Protein AF-A0A9X7C4Y7-F1 (afdb_monomer_lite)

Secondary structure (DSSP, 8-state):
-HHHHHHT-S---GGGT-HHHHHHHHHHHHHHHHHHHHHHHHHS-HHHHHHHHHHHHHHHHHHHHHTGGG--TT-HHHHHHHHHHHHHHHHHHHTHHHHHHHHHTS-HHHHHHHHHHHHHHHTHHHHHTT-TTTS-HHHHHHHHHHHHHHHHHHHHH-HHHHHHHT-HHHHHHT-

Radius of gyration: 18.49 Å; chains: 1; bounding box: 38×40×49 Å

InterPro domains:
  IPR002656 Acyltransferase 3 domain [PF01757] (15-174)

Structure (mmCIF, N/CA/C/O backbone):
data_AF-A0A9X7C4Y7-F1
#
_entry.id   AF-A0A9X7C4Y7-F1
#
loop_
_atom_site.group_PDB
_atom_site.id
_atom_site.type_symbol
_atom_site.label_atom_id
_atom_site.label_alt_id
_atom_site.label_comp_id
_atom_site.label_asym_id
_atom_site.label_entity_id
_atom_site.label_seq_id
_atom_site.pdbx_PDB_ins_code
_atom_site.Cartn_x
_atom_site.Cartn_y
_atom_site.Cartn_z
_atom_site.occupancy
_atom_site.B_iso_or_equiv
_atom_site.auth_seq_id
_atom_site.auth_comp_id
_atom_site.auth_asym_id
_atom_site.auth_atom_id
_atom_site.pdbx_PDB_model_num
ATOM 1 N N . LEU A 1 1 ? 14.339 -17.287 -22.877 1.00 59.31 1 LEU A N 1
ATOM 2 C CA . LEU A 1 1 ? 13.029 -16.801 -23.374 1.00 59.31 1 LEU A CA 1
ATOM 3 C C . LEU A 1 1 ? 11.852 -17.370 -22.574 1.00 59.31 1 LE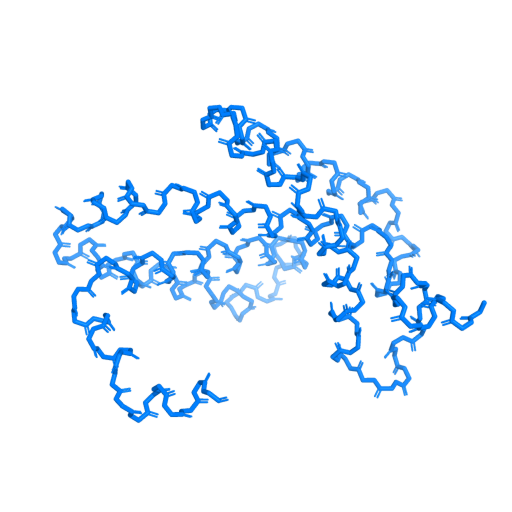U A C 1
ATOM 5 O O . LEU A 1 1 ? 11.135 -16.576 -21.983 1.00 59.31 1 LEU A O 1
ATOM 9 N N . ILE A 1 2 ? 11.699 -18.695 -22.443 1.00 58.78 2 ILE A N 1
ATOM 10 C CA . ILE A 1 2 ? 10.589 -19.319 -21.682 1.00 58.78 2 ILE A CA 1
ATOM 11 C C . ILE A 1 2 ? 10.635 -18.994 -20.175 1.00 58.78 2 ILE A C 1
ATOM 13 O O . ILE A 1 2 ? 9.640 -18.542 -19.626 1.00 58.78 2 ILE A O 1
ATOM 17 N N . ALA A 1 3 ? 11.800 -19.096 -19.520 1.00 57.78 3 ALA A N 1
ATOM 18 C CA . ALA A 1 3 ? 11.936 -18.760 -18.093 1.00 57.78 3 ALA A CA 1
ATOM 19 C C . ALA A 1 3 ? 11.592 -17.292 -17.771 1.00 57.78 3 ALA A C 1
ATOM 21 O O . ALA A 1 3 ? 11.007 -17.005 -16.735 1.00 57.78 3 ALA A O 1
ATOM 22 N N . GLN A 1 4 ? 11.899 -16.360 -18.681 1.00 57.94 4 GLN A N 1
ATOM 23 C CA . GLN A 1 4 ? 11.522 -14.953 -18.524 1.00 57.94 4 GLN A CA 1
ATOM 24 C C . GLN A 1 4 ? 10.007 -14.770 -18.637 1.00 57.94 4 GLN A C 1
ATOM 26 O O . GLN A 1 4 ? 9.459 -14.005 -17.861 1.00 57.94 4 GLN A O 1
ATOM 31 N N . HIS A 1 5 ? 9.330 -15.479 -19.548 1.00 58.66 5 HIS A N 1
ATOM 32 C CA . HIS A 1 5 ? 7.869 -15.426 -19.692 1.00 58.66 5 HIS A CA 1
ATOM 33 C C . HIS A 1 5 ? 7.135 -16.107 -18.528 1.00 58.66 5 HIS A C 1
ATOM 35 O O . HIS A 1 5 ? 6.095 -15.612 -18.117 1.00 58.66 5 HIS A O 1
ATOM 41 N N . ILE A 1 6 ? 7.696 -17.179 -17.955 1.00 59.50 6 ILE A N 1
ATOM 42 C CA . ILE A 1 6 ? 7.138 -17.862 -16.775 1.00 59.50 6 ILE A CA 1
ATOM 43 C C . ILE A 1 6 ? 7.322 -17.024 -15.503 1.00 59.50 6 ILE A C 1
ATOM 45 O O . ILE A 1 6 ? 6.414 -16.940 -14.684 1.00 59.50 6 ILE A O 1
ATOM 49 N N . LEU A 1 7 ? 8.486 -16.388 -15.331 1.00 59.22 7 LEU A N 1
ATOM 50 C CA . LEU A 1 7 ? 8.786 -15.586 -14.139 1.00 59.22 7 LEU A CA 1
ATOM 51 C C . LEU A 1 7 ? 8.292 -14.132 -14.244 1.00 59.22 7 LEU A C 1
ATOM 53 O O . LEU A 1 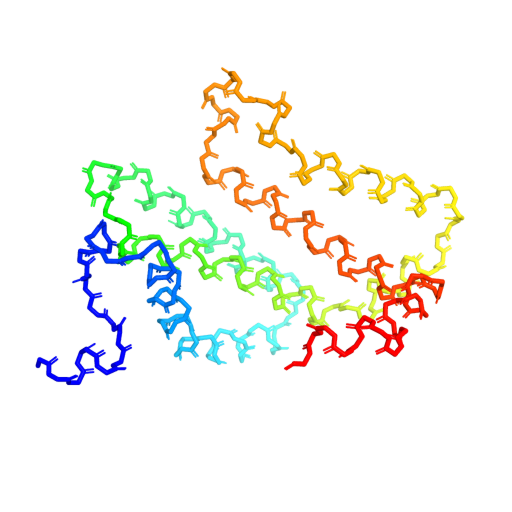7 ? 8.365 -13.399 -13.263 1.00 59.22 7 LEU A O 1
ATOM 57 N N . LEU A 1 8 ? 7.814 -13.699 -15.418 1.00 62.09 8 LEU A N 1
ATOM 58 C CA . LEU A 1 8 ? 7.300 -12.345 -15.678 1.00 62.09 8 LEU A CA 1
ATOM 59 C C . LEU A 1 8 ? 8.282 -11.219 -15.290 1.00 62.09 8 LEU A C 1
ATOM 61 O O . LEU A 1 8 ? 7.893 -10.110 -14.932 1.00 62.09 8 LEU A O 1
ATOM 65 N N . VAL A 1 9 ? 9.591 -11.476 -15.384 1.00 60.53 9 VAL A N 1
ATOM 66 C CA . VAL A 1 9 ? 10.645 -10.526 -14.962 1.00 60.53 9 VAL A CA 1
ATOM 67 C C . VAL A 1 9 ? 11.062 -9.568 -16.093 1.00 60.53 9 VAL A C 1
ATOM 69 O O . VAL A 1 9 ? 11.700 -8.547 -15.831 1.00 60.53 9 VAL A O 1
ATOM 72 N N . GLY A 1 10 ? 10.695 -9.852 -17.349 1.00 59.78 10 GLY A N 1
ATOM 73 C CA . GLY A 1 10 ? 11.078 -9.063 -18.532 1.00 59.78 10 GLY A CA 1
ATOM 74 C C . GLY A 1 10 ? 10.264 -7.778 -18.742 1.00 59.78 10 GLY A C 1
ATOM 75 O O . GLY A 1 10 ? 9.294 -7.527 -18.033 1.00 59.78 10 GLY A O 1
ATOM 76 N N . LYS A 1 11 ? 10.653 -6.946 -19.720 1.00 56.28 11 LYS A N 1
ATOM 77 C CA . LYS A 1 11 ? 9.825 -5.825 -20.208 1.00 56.28 11 LYS A CA 1
ATOM 78 C C . LYS A 1 11 ? 8.808 -6.365 -21.212 1.00 56.28 11 LYS A C 1
ATOM 80 O O . LYS A 1 11 ? 9.205 -6.958 -22.211 1.00 56.28 11 LYS A O 1
ATOM 85 N N . TYR A 1 12 ? 7.526 -6.140 -20.951 1.00 60.47 12 TYR A N 1
ATOM 86 C CA . TYR A 1 12 ? 6.433 -6.551 -21.833 1.00 60.47 12 TYR A CA 1
ATOM 87 C C . TYR A 1 12 ? 5.716 -5.314 -22.365 1.00 60.47 12 TYR A C 1
ATOM 89 O O . TYR A 1 12 ? 5.518 -4.352 -21.617 1.00 60.47 12 TYR A O 1
ATOM 97 N N . ASN A 1 13 ? 5.308 -5.357 -23.635 1.00 55.53 13 ASN A N 1
ATOM 98 C CA . ASN A 1 13 ? 4.346 -4.408 -24.193 1.00 55.53 13 ASN A CA 1
ATOM 99 C C . ASN A 1 13 ? 2.961 -4.751 -23.634 1.00 55.53 13 ASN A C 1
ATOM 101 O O . ASN A 1 13 ? 2.212 -5.531 -24.217 1.00 55.53 13 ASN A O 1
ATOM 105 N N . THR A 1 14 ? 2.654 -4.212 -22.456 1.00 53.53 14 THR A N 1
ATOM 106 C CA . THR A 1 14 ? 1.383 -4.440 -21.751 1.00 53.53 14 THR A CA 1
ATOM 107 C C . THR A 1 14 ? 0.209 -3.692 -22.374 1.00 53.53 14 THR A C 1
ATOM 109 O O . THR A 1 14 ? -0.933 -4.078 -22.139 1.00 53.53 14 THR A O 1
ATOM 112 N N . ASP A 1 15 ? 0.481 -2.698 -23.224 1.00 53.16 15 ASP A N 1
ATOM 113 C CA . ASP A 1 15 ? -0.537 -1.916 -23.940 1.00 53.16 15 ASP A CA 1
ATOM 114 C C . ASP A 1 15 ? -1.379 -2.764 -24.909 1.00 53.16 15 ASP A C 1
ATOM 116 O O . ASP A 1 15 ? -2.500 -2.395 -25.240 1.00 53.16 15 ASP A O 1
ATOM 120 N N . ALA A 1 16 ? -0.861 -3.916 -25.353 1.00 52.09 16 ALA A N 1
ATOM 121 C CA . ALA A 1 16 ? -1.482 -4.719 -26.404 1.00 52.09 16 ALA A CA 1
ATOM 122 C C . ALA A 1 16 ? -2.486 -5.780 -25.910 1.00 52.09 16 ALA A C 1
ATOM 124 O O . ALA A 1 16 ? -3.237 -6.291 -26.736 1.00 52.09 16 ALA A O 1
ATOM 125 N N . TYR A 1 17 ? -2.507 -6.143 -24.615 1.00 50.59 17 TYR A N 1
ATOM 126 C CA . TYR A 1 17 ? -3.246 -7.347 -24.185 1.00 50.59 17 TYR A CA 1
ATOM 127 C C . TYR A 1 17 ? -4.108 -7.229 -22.916 1.00 50.59 17 TYR A C 1
ATOM 129 O O . TYR A 1 17 ? -5.159 -7.865 -22.895 1.00 50.59 17 TYR A O 1
ATOM 137 N N . ASN A 1 18 ? -3.746 -6.450 -21.881 1.00 58.12 18 ASN A N 1
ATOM 138 C CA . ASN A 1 18 ? -4.638 -6.128 -20.745 1.00 58.12 18 ASN A CA 1
ATOM 139 C C . ASN A 1 18 ? -3.936 -5.235 -19.702 1.00 58.12 18 ASN A C 1
ATOM 141 O O . ASN A 1 18 ? -2.792 -5.517 -19.338 1.00 58.12 18 ASN A O 1
ATOM 145 N N . GLY A 1 19 ? -4.636 -4.259 -19.111 1.00 62.72 19 GLY A N 1
ATOM 146 C CA . GLY A 1 19 ? -4.099 -3.421 -18.023 1.00 62.72 19 GLY A CA 1
ATOM 147 C C . GLY A 1 19 ? -3.720 -4.204 -16.754 1.00 62.72 19 GLY A C 1
ATOM 148 O O . GLY A 1 19 ? -2.832 -3.793 -16.013 1.00 62.72 19 GLY A O 1
ATOM 149 N N . VAL A 1 20 ? -4.324 -5.379 -16.542 1.00 68.50 20 VAL A N 1
ATOM 150 C CA . VAL A 1 20 ? -4.055 -6.261 -15.387 1.00 68.50 20 VAL A CA 1
ATOM 151 C C . VAL A 1 20 ? -2.661 -6.900 -15.443 1.00 68.50 20 VAL A C 1
ATOM 153 O O . VAL A 1 20 ? -2.022 -7.110 -14.415 1.00 68.50 20 VAL A O 1
ATOM 156 N N . ILE A 1 21 ? -2.144 -7.194 -16.642 1.00 71.25 21 ILE A N 1
ATOM 157 C CA . ILE A 1 21 ? -0.839 -7.866 -16.802 1.00 71.25 21 ILE A CA 1
ATOM 158 C C . ILE A 1 21 ? 0.287 -6.972 -16.277 1.00 71.25 21 ILE A C 1
ATOM 160 O O . ILE A 1 21 ? 1.292 -7.449 -15.750 1.00 71.25 21 ILE A O 1
ATOM 164 N N . TRP A 1 22 ? 0.105 -5.661 -16.400 1.00 71.12 22 TRP A N 1
ATOM 165 C CA . TRP A 1 22 ? 1.081 -4.695 -15.951 1.00 71.12 22 TRP A CA 1
ATOM 166 C C . TRP A 1 22 ? 1.286 -4.706 -14.430 1.00 71.12 22 TRP A C 1
ATOM 168 O O . TRP A 1 22 ? 2.436 -4.770 -13.984 1.00 71.12 22 TRP A O 1
ATOM 178 N N . SER A 1 23 ? 0.209 -4.712 -13.634 1.00 78.06 23 SER A N 1
ATOM 179 C CA . SER A 1 23 ? 0.333 -4.787 -12.172 1.00 78.06 23 SER A CA 1
ATOM 180 C C . SER A 1 23 ? 0.942 -6.123 -11.746 1.00 78.06 23 SER A C 1
ATOM 182 O O . SER A 1 23 ? 1.859 -6.145 -10.927 1.00 78.06 23 SER A O 1
ATOM 184 N N . LEU A 1 24 ? 0.544 -7.218 -12.399 1.00 83.00 24 LEU A N 1
ATOM 185 C CA . LEU A 1 24 ? 1.027 -8.564 -12.099 1.00 83.00 24 LEU A CA 1
ATOM 186 C C . LEU A 1 24 ? 2.545 -8.714 -12.308 1.00 83.00 24 LEU A C 1
ATOM 188 O O . LEU A 1 24 ? 3.231 -9.323 -11.487 1.00 83.00 24 LEU A O 1
ATOM 192 N N . VAL A 1 25 ? 3.105 -8.117 -13.365 1.00 83.50 25 VAL A N 1
ATOM 193 C CA . VAL A 1 25 ? 4.564 -8.088 -13.595 1.00 83.50 25 VAL A CA 1
ATOM 194 C C . VAL A 1 25 ? 5.291 -7.410 -12.432 1.00 83.50 25 VAL A C 1
ATOM 196 O O . VAL A 1 25 ? 6.316 -7.908 -11.959 1.00 83.50 25 VAL A O 1
ATOM 199 N N . HIS A 1 26 ? 4.773 -6.280 -11.950 1.00 84.19 26 HIS A N 1
ATOM 200 C CA . HIS A 1 26 ? 5.357 -5.594 -10.800 1.00 84.19 26 HIS A CA 1
ATOM 201 C C . HIS A 1 26 ? 5.204 -6.412 -9.518 1.00 84.19 26 HIS A C 1
ATOM 203 O O . HIS A 1 26 ? 6.187 -6.583 -8.799 1.00 84.19 26 HIS A O 1
ATOM 209 N N . GLU A 1 27 ? 4.029 -6.981 -9.268 1.00 86.38 27 GLU A N 1
ATOM 210 C CA . GLU A 1 27 ? 3.752 -7.821 -8.100 1.00 86.38 27 GLU A CA 1
ATOM 211 C C . GLU A 1 27 ? 4.691 -9.032 -8.017 1.00 86.38 27 GLU A C 1
ATOM 213 O O . GLU A 1 27 ? 5.261 -9.293 -6.956 1.00 86.38 27 GLU A O 1
ATOM 218 N N . MET A 1 28 ? 4.934 -9.725 -9.134 1.00 88.94 28 MET A N 1
ATOM 219 C CA . MET A 1 28 ? 5.841 -10.880 -9.184 1.00 88.94 28 MET A CA 1
ATOM 220 C C . MET A 1 28 ? 7.302 -10.485 -8.939 1.00 88.94 28 MET A C 1
ATOM 222 O O . MET A 1 28 ? 8.020 -11.155 -8.199 1.00 88.94 28 MET A O 1
ATOM 226 N N . ARG A 1 29 ? 7.762 -9.362 -9.503 1.00 88.56 29 ARG A N 1
ATOM 227 C CA . ARG A 1 29 ? 9.117 -8.851 -9.225 1.00 88.56 29 ARG A CA 1
ATOM 228 C C . ARG A 1 29 ? 9.284 -8.474 -7.754 1.00 88.56 29 ARG A C 1
ATOM 230 O O . ARG A 1 29 ? 10.327 -8.749 -7.160 1.00 88.56 29 ARG A O 1
ATOM 237 N N . ILE A 1 30 ? 8.265 -7.845 -7.172 1.00 88.62 30 ILE A N 1
ATOM 238 C CA . ILE A 1 30 ? 8.278 -7.430 -5.771 1.00 88.62 30 ILE A CA 1
ATOM 239 C C . ILE A 1 30 ? 8.278 -8.660 -4.870 1.00 88.62 30 ILE A C 1
ATOM 241 O O . ILE A 1 30 ? 9.103 -8.716 -3.966 1.00 88.62 30 ILE A O 1
ATOM 245 N N . SER A 1 31 ? 7.439 -9.666 -5.128 1.00 88.88 31 SER A N 1
ATOM 246 C CA . SER A 1 31 ? 7.311 -10.861 -4.280 1.00 88.88 31 SER A CA 1
ATOM 247 C C . SER A 1 31 ? 8.612 -11.663 -4.141 1.00 88.88 31 SER A C 1
ATOM 249 O O . SER A 1 31 ? 8.842 -12.257 -3.091 1.00 88.88 31 SER A O 1
ATOM 251 N N . ILE A 1 32 ? 9.503 -11.617 -5.137 1.00 87.06 32 ILE A N 1
ATOM 252 C CA . ILE A 1 32 ? 10.842 -12.231 -5.076 1.00 87.06 32 ILE A CA 1
ATOM 253 C C . ILE A 1 32 ? 11.763 -11.482 -4.097 1.00 87.06 32 ILE A C 1
ATOM 255 O O . ILE A 1 32 ? 12.503 -12.100 -3.332 1.00 87.06 32 ILE A O 1
ATOM 259 N N . ILE A 1 33 ? 11.731 -10.147 -4.105 1.00 87.75 33 ILE A N 1
ATOM 260 C CA . ILE A 1 33 ? 12.622 -9.299 -3.288 1.00 87.75 33 ILE A CA 1
ATOM 261 C C . ILE A 1 33 ? 12.027 -9.066 -1.886 1.00 87.75 33 ILE A C 1
ATOM 263 O O . ILE A 1 33 ? 12.744 -8.866 -0.901 1.00 87.75 33 ILE A O 1
ATOM 267 N N . PHE A 1 34 ? 10.703 -9.120 -1.772 1.00 87.38 34 PHE A N 1
ATOM 268 C CA . PHE A 1 34 ? 9.944 -8.765 -0.581 1.00 87.38 34 PHE A CA 1
ATOM 269 C C . PHE A 1 34 ? 10.313 -9.572 0.676 1.00 87.38 34 PHE A C 1
ATOM 271 O O . PHE A 1 34 ? 10.439 -8.944 1.726 1.00 87.38 34 PHE A O 1
ATOM 278 N N . PRO A 1 35 ? 10.583 -10.895 0.634 1.00 87.31 35 PRO A N 1
ATOM 279 C CA . PRO A 1 35 ? 11.036 -11.647 1.805 1.00 87.31 35 PRO A CA 1
ATOM 280 C C . PRO A 1 35 ? 12.330 -11.099 2.419 1.00 87.31 35 PRO A C 1
ATOM 282 O O . PRO A 1 35 ? 12.450 -11.015 3.642 1.00 87.31 35 PRO A O 1
ATOM 285 N N . LEU A 1 36 ? 13.284 -10.670 1.586 1.00 87.31 36 LEU A N 1
ATOM 286 C CA . LEU A 1 36 ? 14.545 -10.076 2.043 1.00 87.31 36 LEU A CA 1
ATOM 287 C C . LEU A 1 36 ? 14.302 -8.707 2.688 1.00 87.31 36 LEU A C 1
ATOM 289 O O . LEU A 1 36 ? 14.812 -8.428 3.776 1.00 87.31 36 LEU A O 1
ATOM 293 N N . ILE A 1 37 ? 13.471 -7.880 2.049 1.00 85.25 37 ILE A N 1
ATOM 294 C CA . ILE A 1 37 ? 13.059 -6.571 2.573 1.00 85.25 37 ILE A CA 1
ATOM 295 C C . ILE A 1 37 ? 12.348 -6.737 3.922 1.00 85.25 37 ILE A C 1
ATOM 297 O O . ILE A 1 37 ? 12.683 -6.052 4.891 1.00 85.25 37 ILE A O 1
ATOM 301 N N . LEU A 1 38 ? 11.406 -7.678 4.014 1.00 86.62 38 LEU A N 1
ATOM 302 C CA . LEU A 1 38 ? 10.691 -8.009 5.242 1.00 86.62 38 LEU A CA 1
ATOM 303 C C . LEU A 1 38 ? 11.641 -8.477 6.337 1.00 86.62 38 LEU A C 1
ATOM 305 O O . LEU A 1 38 ? 11.513 -8.026 7.470 1.00 86.62 38 LEU A O 1
ATOM 309 N N . MET A 1 39 ? 12.613 -9.335 6.024 1.00 87.38 39 MET A N 1
ATOM 310 C CA . MET A 1 39 ? 13.581 -9.810 7.012 1.00 87.38 39 MET A CA 1
ATOM 311 C C . MET A 1 39 ? 14.354 -8.644 7.649 1.00 87.38 39 MET A C 1
ATOM 313 O O . MET A 1 39 ? 14.531 -8.609 8.870 1.00 87.38 39 MET A O 1
ATOM 317 N N . ILE A 1 40 ? 14.772 -7.663 6.845 1.00 84.94 40 ILE A N 1
ATOM 318 C CA . ILE A 1 40 ? 15.443 -6.451 7.335 1.00 84.94 40 ILE A CA 1
ATOM 319 C C . ILE A 1 40 ? 14.464 -5.595 8.147 1.00 84.94 40 ILE A C 1
ATOM 321 O O . ILE A 1 40 ? 14.780 -5.172 9.262 1.00 84.94 40 ILE A O 1
ATOM 325 N N . CYS A 1 41 ? 13.261 -5.373 7.618 1.00 82.50 41 CYS A N 1
ATOM 326 C CA . CYS A 1 41 ? 12.245 -4.530 8.236 1.00 82.50 41 CYS A CA 1
ATOM 327 C C . CYS A 1 41 ? 11.770 -5.086 9.586 1.00 82.50 41 CYS A C 1
ATOM 329 O O . CYS A 1 41 ? 11.618 -4.331 10.543 1.00 82.50 41 CYS A O 1
ATOM 331 N N . LEU A 1 42 ? 11.569 -6.399 9.714 1.00 80.19 42 LEU A N 1
ATOM 332 C CA . LEU A 1 42 ? 11.090 -7.040 10.940 1.00 80.19 42 LEU A CA 1
ATOM 333 C C . LEU A 1 42 ? 12.134 -7.003 12.062 1.00 80.19 42 LEU A C 1
ATOM 335 O O . LEU A 1 42 ? 11.766 -6.783 13.214 1.00 80.19 42 LEU A O 1
ATOM 339 N N . ARG A 1 43 ? 13.426 -7.133 11.734 1.00 84.38 43 ARG A N 1
ATOM 340 C CA . ARG A 1 43 ? 14.523 -7.170 12.721 1.00 84.38 43 ARG A CA 1
ATOM 341 C C . ARG A 1 43 ? 14.930 -5.800 13.270 1.00 84.38 43 ARG A C 1
ATOM 343 O O . ARG A 1 43 ? 15.593 -5.729 14.300 1.00 84.38 43 ARG A O 1
ATOM 350 N N . LYS A 1 44 ? 14.594 -4.706 12.585 1.00 83.94 44 LYS A N 1
ATOM 351 C CA . LYS A 1 44 ? 15.029 -3.350 12.956 1.00 83.94 44 LYS A CA 1
ATOM 352 C C . LYS A 1 44 ? 14.001 -2.615 13.827 1.00 83.94 44 LYS A C 1
ATOM 354 O O . LYS A 1 44 ? 12.826 -2.976 13.886 1.00 83.94 44 LYS A O 1
ATOM 359 N N . THR A 1 45 ? 14.442 -1.555 14.505 1.00 88.00 45 THR A N 1
ATOM 360 C CA . THR A 1 45 ? 13.564 -0.662 15.281 1.00 88.00 45 THR A CA 1
ATOM 361 C C . THR A 1 45 ? 12.677 0.185 14.359 1.00 88.00 45 THR A C 1
ATOM 363 O O . THR A 1 45 ? 12.951 0.318 13.162 1.00 88.00 45 THR A O 1
ATOM 366 N N . LEU A 1 46 ? 11.611 0.783 14.906 1.00 85.81 46 LEU A N 1
ATOM 367 C CA . LEU A 1 46 ? 10.668 1.615 14.140 1.00 85.81 46 LEU A CA 1
ATOM 368 C C . LEU A 1 46 ? 11.382 2.758 13.408 1.00 85.81 46 LEU A C 1
ATOM 370 O O . LEU A 1 46 ? 11.151 2.960 12.221 1.00 85.81 46 LEU A O 1
ATOM 374 N N . ARG A 1 47 ? 12.326 3.432 14.080 1.00 88.75 47 ARG A N 1
ATOM 375 C CA . ARG A 1 47 ? 13.122 4.522 13.492 1.00 88.75 47 ARG A CA 1
ATOM 376 C C . ARG A 1 47 ? 13.918 4.064 12.271 1.00 88.75 47 ARG A C 1
ATOM 378 O O . ARG A 1 47 ? 13.832 4.688 11.223 1.00 88.75 47 ARG A O 1
ATOM 385 N N . CYS A 1 48 ? 14.647 2.953 12.381 1.00 88.06 48 CYS A N 1
ATOM 386 C CA . CYS A 1 48 ? 15.407 2.405 11.255 1.00 88.06 48 CYS A CA 1
ATOM 387 C C . CYS A 1 48 ? 14.498 1.976 10.098 1.00 88.06 48 CYS A C 1
ATOM 389 O O . CYS A 1 48 ? 14.861 2.146 8.940 1.00 88.06 48 CYS A O 1
ATOM 391 N N . SER A 1 49 ? 13.323 1.429 10.409 1.00 87.75 49 SER A N 1
ATOM 392 C CA . SER A 1 49 ? 12.396 0.945 9.384 1.00 87.75 49 SER A CA 1
ATOM 393 C C . SER A 1 49 ? 11.725 2.109 8.635 1.00 87.75 49 SER A C 1
ATOM 395 O O . SER A 1 49 ? 11.577 2.047 7.418 1.00 87.75 49 SER A O 1
ATOM 397 N N . LEU A 1 50 ? 11.413 3.209 9.335 1.00 89.25 50 LEU A N 1
ATOM 398 C CA . LEU A 1 50 ? 10.954 4.463 8.726 1.00 89.25 50 LEU A CA 1
ATOM 399 C C . LEU A 1 50 ? 12.045 5.124 7.881 1.00 89.25 50 LEU A C 1
ATOM 401 O O . LEU A 1 50 ? 11.769 5.528 6.758 1.00 89.25 50 LEU A O 1
ATOM 405 N N . LEU A 1 51 ? 13.282 5.198 8.385 1.00 90.75 51 LEU A N 1
ATOM 406 C CA . LEU A 1 51 ? 14.415 5.716 7.611 1.00 90.75 51 LEU A CA 1
ATOM 407 C C . LEU A 1 51 ? 14.590 4.942 6.305 1.00 90.75 51 LEU A C 1
ATOM 409 O O . LEU A 1 51 ? 14.769 5.547 5.257 1.00 90.75 51 LEU A O 1
ATOM 413 N N . LEU A 1 52 ? 14.483 3.613 6.355 1.00 88.19 52 LEU A N 1
ATOM 414 C CA . LEU A 1 52 ? 14.555 2.781 5.161 1.00 88.19 52 LEU A CA 1
ATOM 415 C C . LEU A 1 52 ? 13.407 3.097 4.188 1.00 88.19 52 LEU A C 1
ATOM 417 O O . LEU A 1 52 ? 13.675 3.297 3.007 1.00 88.19 52 LEU A O 1
ATOM 421 N N . LEU A 1 53 ? 12.165 3.229 4.670 1.00 89.31 53 LEU A N 1
ATOM 422 C CA . LEU A 1 53 ? 11.031 3.637 3.831 1.00 89.31 53 LEU A CA 1
ATOM 423 C C . LEU A 1 53 ? 11.279 4.983 3.142 1.00 89.31 53 LEU A C 1
ATOM 425 O O . LEU A 1 53 ? 11.113 5.082 1.927 1.00 89.31 53 LEU A O 1
ATOM 429 N N . PHE A 1 54 ? 11.696 6.005 3.892 1.00 91.06 54 PHE A N 1
ATOM 430 C CA . PHE A 1 54 ? 11.933 7.336 3.333 1.00 91.06 54 PHE A CA 1
ATOM 431 C C . PHE A 1 54 ? 13.097 7.339 2.344 1.00 91.06 54 PHE A C 1
ATOM 433 O O . PHE A 1 54 ? 12.972 7.927 1.274 1.00 91.06 54 PHE A O 1
ATOM 440 N N . SER A 1 55 ? 14.187 6.631 2.640 1.00 90.12 55 SER A N 1
ATOM 441 C CA . SER A 1 55 ? 15.318 6.500 1.718 1.00 90.12 55 SER A CA 1
ATOM 442 C C . SER A 1 55 ? 14.911 5.834 0.402 1.00 90.12 55 SER A C 1
ATOM 444 O O . SER A 1 55 ? 15.255 6.339 -0.666 1.00 90.12 55 SER A O 1
ATOM 446 N N . PHE A 1 56 ? 14.139 4.742 0.454 1.00 87.75 56 PHE A N 1
ATOM 447 C CA . PHE A 1 56 ? 13.621 4.084 -0.750 1.00 87.75 56 PHE A CA 1
ATOM 448 C C . PHE A 1 56 ? 12.632 4.977 -1.510 1.00 87.75 56 PHE A C 1
ATOM 450 O O . PHE A 1 56 ? 12.707 5.057 -2.735 1.00 87.75 56 PHE A O 1
ATOM 457 N N . SER A 1 57 ? 11.758 5.695 -0.800 1.00 89.75 57 SER A N 1
ATOM 458 C CA . SER A 1 57 ? 10.818 6.648 -1.398 1.00 89.75 57 SER A CA 1
ATOM 459 C C . SER A 1 57 ? 11.547 7.771 -2.136 1.00 89.75 57 SER A C 1
ATOM 461 O O . SER A 1 57 ? 11.312 7.968 -3.326 1.00 89.75 57 SER A O 1
ATOM 463 N N . ILE A 1 58 ? 12.501 8.444 -1.490 1.00 90.12 58 ILE A N 1
ATOM 464 C CA . ILE A 1 58 ? 13.282 9.526 -2.107 1.00 90.12 58 ILE A CA 1
ATOM 465 C C . ILE A 1 58 ? 14.059 8.998 -3.315 1.00 90.12 58 ILE A C 1
ATOM 467 O O . ILE A 1 58 ? 14.009 9.600 -4.387 1.00 90.12 58 ILE A O 1
ATOM 471 N N . CYS A 1 59 ? 14.719 7.845 -3.175 1.00 89.25 59 CYS A N 1
ATOM 472 C CA . CYS A 1 59 ? 15.439 7.211 -4.276 1.00 89.25 59 CYS A CA 1
ATOM 473 C C . CYS A 1 59 ? 14.509 6.921 -5.467 1.00 89.25 59 CYS A C 1
ATOM 475 O O . CYS A 1 59 ? 14.855 7.239 -6.605 1.00 89.25 59 CYS A O 1
ATOM 477 N N . SER A 1 60 ? 13.300 6.406 -5.208 1.00 87.88 60 SER A N 1
ATOM 478 C CA . SER A 1 60 ? 12.298 6.142 -6.247 1.00 87.88 60 SER A CA 1
ATOM 479 C C . SER A 1 60 ? 11.894 7.403 -7.004 1.00 87.88 60 SER A C 1
ATOM 481 O O . SER A 1 60 ? 11.899 7.407 -8.234 1.00 87.88 60 SER A O 1
ATOM 483 N N . VAL A 1 61 ? 11.623 8.495 -6.285 1.00 87.56 61 VAL A N 1
ATOM 484 C CA . VAL A 1 61 ? 11.188 9.762 -6.878 1.00 87.56 61 VAL A CA 1
ATOM 485 C C . VAL A 1 61 ? 12.308 10.376 -7.710 1.00 87.56 61 VAL A C 1
ATOM 487 O O . VAL A 1 61 ? 12.056 10.821 -8.828 1.00 87.56 61 VAL A O 1
ATOM 490 N N . VAL A 1 62 ? 13.548 10.351 -7.213 1.00 87.56 62 VAL A N 1
ATOM 491 C CA . VAL A 1 62 ? 14.717 10.858 -7.948 1.00 87.56 62 VAL A CA 1
ATOM 492 C C . VAL A 1 62 ? 14.932 10.070 -9.239 1.00 87.56 62 VAL A C 1
ATOM 494 O O . VAL A 1 62 ? 15.088 10.671 -10.300 1.00 87.56 62 VAL A O 1
ATOM 497 N N . ILE A 1 63 ? 14.883 8.736 -9.185 1.00 85.62 63 ILE A N 1
ATOM 498 C CA . ILE A 1 63 ? 15.034 7.886 -10.376 1.00 85.62 63 ILE A CA 1
ATOM 499 C C . ILE A 1 63 ? 13.906 8.159 -11.378 1.00 85.62 63 ILE A C 1
ATOM 501 O O . ILE A 1 63 ? 14.169 8.344 -12.566 1.00 85.62 63 ILE A O 1
ATOM 505 N N . LEU A 1 64 ? 12.655 8.232 -10.920 1.00 85.56 64 LEU A N 1
ATOM 506 C CA . LEU A 1 64 ? 11.512 8.527 -11.787 1.00 85.56 64 LEU A CA 1
ATOM 507 C C . LEU A 1 64 ? 11.608 9.919 -12.427 1.00 85.56 64 LEU A C 1
ATOM 509 O O . LEU A 1 64 ? 11.231 10.086 -13.587 1.00 85.56 64 LEU A O 1
ATOM 513 N N . PHE A 1 65 ? 12.139 10.904 -11.702 1.00 83.69 65 PHE A N 1
ATOM 514 C CA . PHE A 1 65 ? 12.357 12.251 -12.220 1.00 83.69 65 PHE A CA 1
ATOM 515 C C . PHE A 1 65 ? 13.468 12.290 -13.281 1.00 83.69 65 PHE A C 1
ATOM 517 O O . PHE A 1 65 ? 13.279 12.900 -14.332 1.00 83.69 65 PHE A O 1
ATOM 524 N N . LEU A 1 66 ? 14.591 11.600 -13.046 1.00 82.50 66 LEU A N 1
ATOM 525 C CA . LEU A 1 66 ? 15.726 11.544 -13.978 1.00 82.50 66 LEU A CA 1
ATOM 526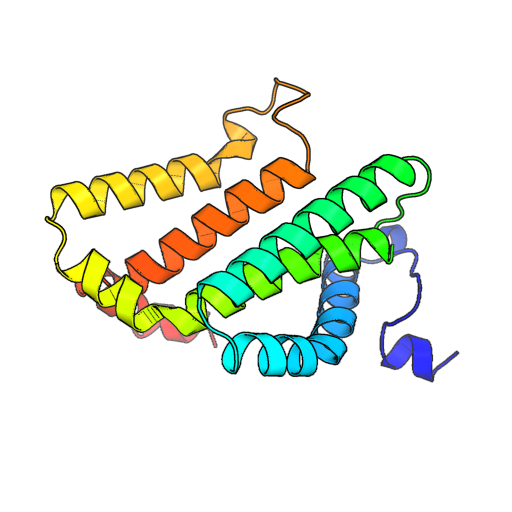 C C . LEU A 1 66 ? 15.397 10.786 -15.272 1.00 82.50 66 LEU A C 1
ATOM 528 O O . LEU A 1 66 ? 15.814 11.198 -16.351 1.00 82.50 66 LEU A O 1
ATOM 532 N N . PHE A 1 67 ? 14.630 9.697 -15.183 1.00 78.69 67 PHE A N 1
ATOM 533 C CA . PHE A 1 67 ? 14.303 8.832 -16.325 1.00 78.69 67 PHE A CA 1
ATOM 534 C C . PHE A 1 67 ? 12.914 9.099 -16.923 1.00 78.69 67 PHE A C 1
ATOM 536 O O . PHE A 1 67 ? 12.370 8.249 -17.633 1.00 78.69 67 PHE A O 1
ATOM 543 N N . ARG A 1 68 ? 12.341 10.283 -16.668 1.00 70.62 68 ARG A N 1
ATOM 544 C CA . ARG A 1 68 ? 10.958 10.644 -17.019 1.00 70.62 68 ARG A CA 1
ATOM 545 C C . ARG A 1 68 ? 10.594 10.396 -18.489 1.00 70.62 68 ARG A C 1
ATOM 547 O O . ARG A 1 68 ? 9.460 10.026 -18.773 1.00 70.62 68 ARG A O 1
ATOM 554 N N . SER A 1 69 ? 11.538 10.575 -19.413 1.00 60.22 69 SER A N 1
ATOM 555 C CA . SER A 1 69 ? 11.331 10.436 -20.863 1.00 60.22 69 SER A CA 1
ATOM 556 C C . SER A 1 69 ? 11.300 8.988 -21.378 1.00 60.22 69 SER A C 1
ATOM 558 O O . SER A 1 69 ? 10.859 8.766 -22.501 1.00 60.22 69 SER A O 1
ATOM 560 N N . GLY A 1 70 ? 11.741 8.004 -20.584 1.00 61.94 70 GLY A N 1
ATOM 561 C CA . GLY A 1 70 ? 11.831 6.587 -20.978 1.00 61.94 70 GLY A CA 1
ATOM 562 C C . GLY A 1 70 ? 10.900 5.650 -20.203 1.00 61.94 70 GLY A C 1
ATOM 563 O O . GLY A 1 70 ? 11.105 4.430 -20.208 1.00 61.94 70 GLY A O 1
ATOM 564 N N . LEU A 1 71 ? 9.918 6.203 -19.484 1.00 68.19 71 LEU A N 1
ATOM 565 C CA . LEU A 1 71 ? 9.004 5.437 -18.642 1.00 68.19 71 LEU A CA 1
ATOM 566 C C . LEU A 1 71 ? 8.020 4.644 -19.503 1.00 68.19 71 LEU A C 1
ATOM 568 O O . LEU A 1 71 ? 7.012 5.150 -19.976 1.00 68.19 71 LEU A O 1
ATOM 572 N N . THR A 1 72 ? 8.325 3.362 -19.669 1.00 69.25 72 THR A N 1
ATOM 573 C CA . THR A 1 72 ? 7.345 2.352 -20.076 1.00 69.25 72 THR A CA 1
ATOM 574 C C . THR A 1 72 ? 6.613 1.861 -18.840 1.00 69.25 72 THR A C 1
ATOM 576 O O . THR A 1 72 ? 7.207 1.814 -17.757 1.00 69.25 72 THR A O 1
ATOM 579 N N . LEU A 1 73 ? 5.354 1.453 -19.009 1.00 64.12 73 LEU A N 1
ATOM 580 C CA . LEU A 1 73 ? 4.553 0.855 -17.947 1.00 64.12 73 LEU A CA 1
ATOM 581 C C . LEU A 1 73 ? 5.384 -0.209 -17.199 1.00 64.12 73 LEU A C 1
ATOM 583 O O . LEU A 1 73 ? 5.676 -0.043 -16.019 1.00 64.12 73 LEU A O 1
ATOM 587 N N . THR A 1 74 ? 5.923 -1.234 -17.861 1.00 62.69 74 THR A N 1
ATOM 588 C CA . THR A 1 74 ? 6.678 -2.325 -17.195 1.00 62.69 74 THR A CA 1
ATOM 589 C C . THR A 1 74 ? 8.110 -1.978 -16.744 1.00 62.69 74 THR A C 1
ATOM 591 O O . THR A 1 74 ? 8.932 -2.874 -16.481 1.00 62.69 74 THR A O 1
ATOM 594 N N . SER A 1 75 ? 8.458 -0.693 -16.643 1.00 78.56 75 SER A N 1
ATOM 595 C CA . SER A 1 75 ? 9.814 -0.260 -16.303 1.00 78.56 75 SER A CA 1
ATOM 596 C C . SER A 1 75 ? 10.249 -0.683 -14.892 1.00 78.56 75 SER A C 1
ATOM 598 O O . SER A 1 75 ? 9.473 -0.782 -13.939 1.00 78.56 75 SER A O 1
ATOM 600 N N . TYR A 1 76 ? 11.549 -0.931 -14.732 1.00 78.50 76 TYR A N 1
ATOM 601 C CA . TYR A 1 76 ? 12.122 -1.255 -13.424 1.00 78.50 76 TYR A CA 1
ATOM 602 C C . TYR A 1 76 ? 12.043 -0.069 -12.448 1.00 78.50 76 TYR A C 1
ATOM 604 O O . TYR A 1 76 ? 11.885 -0.287 -11.251 1.00 78.50 76 TYR A O 1
ATOM 612 N N . ALA A 1 77 ? 12.054 1.170 -12.954 1.00 82.81 77 ALA A N 1
ATOM 613 C CA . ALA A 1 77 ? 11.878 2.376 -12.143 1.00 82.81 77 ALA A CA 1
ATOM 614 C C . ALA A 1 77 ? 10.507 2.406 -11.441 1.00 82.81 77 ALA A C 1
ATOM 616 O O . ALA A 1 77 ? 10.440 2.646 -10.237 1.00 82.81 77 ALA A O 1
ATOM 617 N N . LEU A 1 78 ? 9.429 2.063 -12.160 1.00 83.88 78 LEU A N 1
ATOM 618 C CA . LEU A 1 78 ? 8.088 1.908 -11.579 1.00 83.88 78 LEU A CA 1
ATOM 619 C C . LEU A 1 78 ? 8.021 0.753 -10.576 1.00 83.88 78 LEU A C 1
ATOM 621 O O . LEU A 1 78 ? 7.380 0.874 -9.538 1.00 83.88 78 LEU A O 1
ATOM 625 N N . THR A 1 79 ? 8.751 -0.339 -10.830 1.00 86.19 79 THR A N 1
ATOM 626 C CA . THR A 1 79 ? 8.835 -1.454 -9.869 1.00 86.19 79 THR A CA 1
ATOM 627 C C . THR A 1 79 ? 9.382 -0.969 -8.526 1.00 86.19 79 THR A C 1
ATOM 629 O O . THR A 1 79 ? 8.824 -1.308 -7.488 1.00 86.19 79 THR A O 1
ATOM 632 N N . LEU A 1 80 ? 10.425 -0.131 -8.534 1.00 87.00 80 LEU A N 1
ATOM 633 C CA . LEU A 1 80 ? 10.989 0.442 -7.312 1.00 87.00 80 LEU A CA 1
ATOM 634 C C . LEU A 1 80 ? 9.966 1.338 -6.597 1.00 87.00 80 LEU A C 1
ATOM 636 O O . LEU A 1 80 ? 9.759 1.166 -5.400 1.00 87.00 80 LEU A O 1
ATOM 640 N N . HIS A 1 81 ? 9.251 2.212 -7.308 1.00 90.81 81 HIS A N 1
ATOM 641 C CA . HIS A 1 81 ? 8.156 2.999 -6.714 1.00 90.81 81 HIS A CA 1
ATOM 642 C C . HIS A 1 81 ? 7.100 2.113 -6.033 1.00 90.81 81 HIS A C 1
ATOM 644 O O . HIS A 1 81 ? 6.785 2.322 -4.862 1.00 90.81 81 HIS A O 1
ATOM 650 N N . TYR A 1 82 ? 6.645 1.040 -6.687 1.00 89.88 82 TYR A N 1
ATOM 651 C CA . TYR A 1 82 ? 5.682 0.115 -6.079 1.00 89.88 82 TYR A CA 1
ATOM 652 C C . TYR A 1 82 ? 6.251 -0.684 -4.903 1.00 89.88 82 TYR A C 1
ATOM 654 O O . TYR A 1 82 ? 5.518 -0.939 -3.946 1.00 89.88 82 TYR A O 1
ATOM 662 N N . THR A 1 83 ? 7.553 -1.007 -4.882 1.00 90.44 83 THR A N 1
ATOM 663 C CA . THR A 1 83 ? 8.162 -1.629 -3.688 1.00 90.44 83 THR A CA 1
ATOM 664 C C . THR A 1 83 ? 7.996 -0.763 -2.438 1.00 90.44 83 THR A C 1
ATOM 666 O O . THR A 1 83 ? 7.802 -1.310 -1.352 1.00 90.44 83 THR A O 1
ATOM 669 N N . VAL A 1 84 ? 8.005 0.571 -2.573 1.00 92.06 84 VAL A N 1
ATOM 670 C CA . VAL A 1 84 ? 7.795 1.500 -1.449 1.00 92.06 84 VAL A CA 1
ATOM 671 C C . VAL A 1 84 ? 6.387 1.343 -0.875 1.00 92.06 84 VAL A C 1
ATOM 673 O O . VAL A 1 84 ? 6.232 1.309 0.346 1.00 92.06 84 VAL A O 1
ATOM 676 N N . LEU A 1 85 ? 5.368 1.181 -1.726 1.00 92.81 85 LEU A N 1
ATOM 677 C CA . LEU A 1 85 ? 3.982 0.976 -1.287 1.00 92.81 85 LEU A CA 1
ATOM 678 C C . LEU A 1 85 ? 3.815 -0.357 -0.541 1.00 92.81 85 LEU A C 1
ATOM 680 O O . LEU A 1 85 ? 3.192 -0.404 0.521 1.00 92.81 85 LEU A O 1
ATOM 684 N N . PHE A 1 86 ? 4.439 -1.430 -1.038 1.00 91.75 86 PHE A N 1
ATOM 685 C CA . PHE A 1 86 ? 4.471 -2.723 -0.340 1.00 91.75 86 PHE A CA 1
ATOM 686 C C . PHE A 1 86 ? 5.178 -2.624 1.015 1.00 91.75 86 PHE A C 1
ATOM 688 O O . PHE A 1 86 ? 4.727 -3.204 2.006 1.00 91.75 86 PHE A O 1
ATOM 695 N N . LEU A 1 87 ? 6.272 -1.866 1.081 1.00 92.00 87 LEU A N 1
ATOM 696 C CA . LEU A 1 87 ? 7.019 -1.645 2.314 1.00 92.00 87 LEU A CA 1
ATOM 697 C C . LEU A 1 87 ? 6.213 -0.828 3.333 1.00 92.00 87 LEU A C 1
ATOM 699 O O . LEU A 1 87 ? 6.225 -1.150 4.523 1.00 92.00 87 LEU A O 1
ATOM 703 N N . LEU A 1 88 ? 5.460 0.173 2.874 1.00 93.56 88 LEU A N 1
ATOM 704 C CA . LEU A 1 88 ? 4.522 0.936 3.698 1.00 93.56 88 LEU A CA 1
ATOM 705 C C . LEU A 1 88 ? 3.448 0.018 4.306 1.00 93.56 88 LEU A C 1
ATOM 707 O O . LEU A 1 88 ? 3.248 0.031 5.524 1.00 93.56 88 LEU A O 1
ATOM 711 N N . GLY A 1 89 ? 2.839 -0.852 3.497 1.00 92.12 89 GLY A N 1
ATOM 712 C CA . GLY A 1 89 ? 1.893 -1.863 3.980 1.00 92.12 89 GLY A CA 1
ATOM 713 C C . GLY A 1 89 ? 2.520 -2.834 4.988 1.00 92.12 89 GLY A C 1
ATOM 714 O O . GLY A 1 89 ? 1.931 -3.115 6.035 1.00 92.12 89 GLY A O 1
ATOM 715 N N . ALA A 1 90 ? 3.749 -3.292 4.734 1.00 91.38 90 ALA A N 1
ATOM 716 C CA . ALA A 1 90 ? 4.489 -4.167 5.643 1.00 91.38 90 ALA A CA 1
ATOM 717 C C . ALA A 1 90 ? 4.775 -3.507 7.003 1.00 91.38 90 ALA A C 1
ATOM 719 O O . ALA A 1 90 ? 4.648 -4.152 8.047 1.00 91.38 90 ALA A O 1
ATOM 720 N N . LEU A 1 91 ? 5.124 -2.217 7.016 1.00 91.88 91 LEU A N 1
ATOM 721 C CA . LEU A 1 91 ? 5.319 -1.455 8.251 1.00 91.88 91 LEU A CA 1
ATOM 722 C C . LEU A 1 91 ? 4.027 -1.323 9.047 1.00 91.88 91 LEU A C 1
ATOM 724 O O . LEU A 1 91 ? 4.026 -1.572 10.255 1.00 91.88 91 LEU A O 1
ATOM 728 N N . VAL A 1 92 ? 2.927 -0.982 8.376 1.00 92.62 92 VAL A N 1
ATOM 729 C CA . VAL A 1 92 ? 1.608 -0.912 9.012 1.00 92.62 92 VAL A CA 1
ATOM 730 C C . VAL A 1 92 ? 1.231 -2.269 9.604 1.00 92.62 92 VAL A C 1
ATOM 732 O O . VAL A 1 92 ? 0.809 -2.330 10.756 1.00 92.62 92 VAL A O 1
ATOM 735 N N . ALA A 1 93 ? 1.470 -3.367 8.882 1.00 91.56 93 ALA A N 1
ATOM 736 C CA . ALA A 1 93 ? 1.224 -4.718 9.378 1.00 91.56 93 ALA A CA 1
ATOM 737 C C . ALA A 1 93 ? 2.094 -5.071 10.599 1.00 91.56 93 ALA A C 1
ATOM 739 O O . ALA A 1 93 ? 1.586 -5.654 11.560 1.00 91.56 93 ALA A O 1
ATOM 740 N N . LYS A 1 94 ? 3.378 -4.684 10.599 1.00 91.12 94 LYS A N 1
ATOM 741 C CA . LYS A 1 94 ? 4.305 -4.902 11.723 1.00 91.12 94 LYS A CA 1
ATOM 742 C C . LYS A 1 94 ? 3.847 -4.182 12.994 1.00 91.12 94 LYS A C 1
ATOM 744 O O . LYS A 1 94 ? 3.919 -4.756 14.077 1.00 91.12 94 LYS A O 1
ATOM 749 N N . TYR A 1 95 ? 3.368 -2.945 12.868 1.00 90.81 95 TY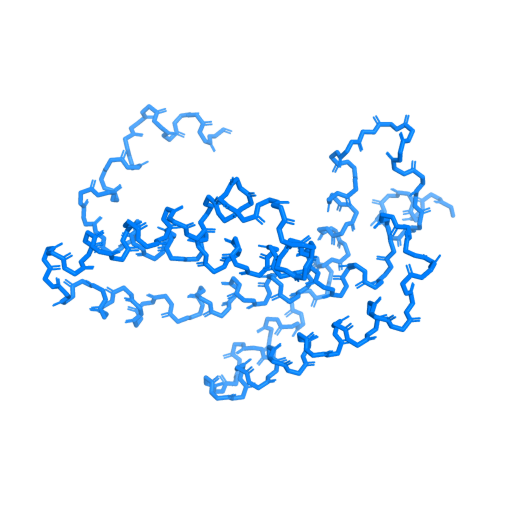R A N 1
ATOM 750 C CA . TYR A 1 95 ? 2.949 -2.109 14.001 1.00 90.81 95 TYR A CA 1
ATOM 751 C C . TYR A 1 95 ? 1.430 -2.090 14.226 1.00 90.81 95 TYR A C 1
ATOM 753 O O . TYR A 1 95 ? 0.933 -1.291 15.024 1.00 90.81 95 TYR A O 1
ATOM 761 N N . LYS A 1 96 ? 0.683 -2.991 13.572 1.00 92.25 96 LYS A N 1
ATOM 762 C CA . LYS A 1 96 ? -0.787 -2.983 13.579 1.00 92.25 96 LYS A CA 1
ATOM 763 C C . LYS A 1 96 ? -1.379 -3.040 14.982 1.00 92.25 96 LYS A C 1
ATOM 765 O O . LYS A 1 96 ? -2.340 -2.337 15.246 1.00 92.25 96 LYS A O 1
ATOM 770 N N . ASN A 1 97 ? -0.802 -3.824 15.895 1.00 91.50 97 ASN A N 1
ATOM 771 C CA . ASN A 1 97 ? -1.354 -3.992 17.242 1.00 91.50 97 ASN A CA 1
ATOM 772 C C . ASN A 1 97 ? -1.281 -2.680 18.037 1.00 91.50 97 ASN A C 1
ATOM 774 O O . ASN A 1 97 ? -2.267 -2.277 18.644 1.00 91.50 97 ASN A O 1
ATOM 778 N N . ASN A 1 98 ? -0.148 -1.974 17.973 1.00 92.00 98 ASN A N 1
ATOM 779 C CA . ASN A 1 98 ? 0.014 -0.661 18.600 1.00 92.00 98 ASN A CA 1
ATOM 780 C C . ASN A 1 98 ? -0.957 0.365 18.001 1.00 92.00 98 ASN A C 1
ATOM 782 O O . ASN A 1 98 ? -1.558 1.140 18.740 1.00 92.00 98 ASN A O 1
ATOM 786 N N . LEU A 1 99 ? -1.135 0.343 16.676 1.00 91.31 99 LEU A N 1
ATOM 787 C CA . LEU A 1 99 ? -2.077 1.222 15.982 1.00 91.31 99 LEU A CA 1
ATOM 788 C C . LEU A 1 99 ? -3.527 0.908 16.373 1.00 91.31 99 LEU A C 1
ATOM 790 O O . LEU A 1 99 ? -4.288 1.824 16.663 1.00 91.31 99 LEU A O 1
ATOM 794 N N . ILE A 1 100 ? -3.899 -0.370 16.460 1.00 91.38 100 ILE A N 1
ATOM 795 C CA . ILE A 1 100 ? -5.233 -0.802 16.891 1.00 91.38 100 ILE A CA 1
ATOM 796 C C . ILE A 1 100 ? -5.521 -0.326 18.315 1.00 91.38 100 ILE A C 1
ATOM 798 O O . ILE A 1 100 ? -6.583 0.245 18.529 1.00 91.38 100 ILE A O 1
ATOM 802 N N . VAL A 1 101 ? -4.585 -0.500 19.257 1.00 91.38 101 VAL A N 1
ATOM 803 C CA . VAL A 1 101 ? -4.746 -0.035 20.649 1.00 91.38 101 VAL A CA 1
ATOM 804 C C . VAL A 1 101 ? -4.861 1.490 20.720 1.00 91.38 101 VAL A C 1
ATOM 806 O O . VAL A 1 101 ? -5.702 2.024 21.442 1.00 91.38 101 VAL A O 1
ATOM 809 N N . PHE A 1 102 ? -4.045 2.209 19.946 1.00 90.25 102 PHE A N 1
ATOM 810 C CA . PHE A 1 102 ? -4.129 3.665 19.859 1.00 90.25 102 PHE A CA 1
ATOM 811 C C . PHE A 1 102 ? -5.520 4.110 19.387 1.00 90.25 102 PHE A C 1
ATOM 813 O O . PHE A 1 102 ? -6.184 4.886 20.071 1.00 90.25 102 PHE A O 1
ATOM 820 N N . TYR A 1 103 ? -5.998 3.556 18.269 1.00 88.31 103 TYR A N 1
ATOM 821 C CA . TYR A 1 103 ? -7.304 3.902 17.713 1.00 88.31 103 TYR A CA 1
ATOM 822 C C . TYR A 1 103 ? -8.469 3.401 18.565 1.00 88.31 103 TYR A C 1
ATOM 824 O O . TYR A 1 103 ? -9.490 4.081 18.637 1.00 88.31 103 TYR A O 1
ATOM 832 N N . SER A 1 104 ? -8.359 2.253 19.237 1.00 86.44 104 SER A N 1
ATOM 833 C CA . SER A 1 104 ? -9.435 1.737 20.089 1.00 86.44 104 SER A CA 1
ATOM 834 C C . SER A 1 104 ? -9.722 2.676 21.257 1.00 86.44 104 SER A C 1
ATOM 836 O O . SER A 1 104 ? -10.895 2.878 21.577 1.00 86.44 104 SER A O 1
ATOM 838 N N . ASN A 1 105 ? -8.677 3.305 21.803 1.00 89.12 105 ASN A N 1
ATOM 839 C CA . ASN A 1 105 ? -8.752 4.241 22.926 1.00 89.12 105 ASN A CA 1
ATOM 840 C C . ASN A 1 105 ? -9.270 5.635 22.529 1.00 89.12 105 ASN A C 1
ATOM 842 O O . ASN A 1 105 ? -9.595 6.446 23.393 1.00 89.12 105 ASN A O 1
ATOM 846 N N . CYS A 1 106 ? -9.376 5.927 21.232 1.00 89.50 106 CYS A N 1
ATOM 847 C CA . CYS A 1 106 ? -9.940 7.175 20.740 1.00 89.50 106 CYS A CA 1
ATOM 848 C C . CYS A 1 106 ? -11.471 7.234 20.921 1.00 89.50 106 CYS A C 1
ATOM 850 O O . CYS A 1 106 ? -12.185 6.226 20.840 1.00 89.50 106 CYS A O 1
ATOM 852 N N . THR A 1 107 ? -11.990 8.450 21.114 1.00 91.62 107 THR A N 1
ATOM 853 C CA . THR A 1 107 ? -13.433 8.721 21.206 1.00 91.62 107 THR A CA 1
ATOM 854 C C . THR A 1 107 ? -14.163 8.386 19.900 1.00 91.62 107 THR A C 1
ATOM 856 O O . THR A 1 107 ? -13.578 8.319 18.819 1.00 91.62 107 THR A O 1
ATOM 859 N N . LYS A 1 108 ? -15.487 8.207 19.964 1.00 87.94 108 LYS A N 1
ATOM 860 C CA . LYS A 1 108 ? -16.299 7.929 18.766 1.00 87.94 108 LYS A CA 1
ATOM 861 C C . LYS A 1 108 ? -16.158 9.025 17.700 1.00 87.94 108 LYS A C 1
ATOM 863 O O . LYS A 1 108 ? -16.014 8.710 16.524 1.00 87.94 108 LYS A O 1
ATOM 868 N N . ASN A 1 109 ? -16.132 10.293 18.111 1.00 91.31 109 ASN A N 1
ATOM 869 C CA . ASN A 1 109 ? -16.018 11.422 17.186 1.00 91.31 109 ASN A CA 1
ATOM 870 C C . ASN A 1 109 ? -14.666 11.433 16.471 1.00 91.31 109 ASN A C 1
ATOM 872 O O . ASN A 1 109 ? -14.629 11.599 15.260 1.00 91.31 109 ASN A O 1
ATOM 876 N N . THR A 1 110 ? -13.571 11.176 17.190 1.00 90.38 110 THR A N 1
ATOM 877 C CA . THR A 1 110 ? -12.233 11.123 16.576 1.00 90.38 110 THR A CA 1
ATOM 878 C C . THR A 1 110 ? -12.105 9.967 15.582 1.00 90.38 110 THR A C 1
ATOM 880 O O . THR A 1 110 ? -11.508 10.120 14.520 1.00 90.38 110 THR A O 1
ATOM 883 N N . LYS A 1 111 ? -12.734 8.818 15.851 1.00 89.19 111 LYS A N 1
ATOM 884 C CA . LYS A 1 111 ? -12.815 7.713 14.879 1.00 89.19 111 LYS A CA 1
ATOM 885 C C . LYS A 1 111 ? -13.563 8.118 13.605 1.00 89.19 111 LYS A C 1
ATOM 887 O O . LYS A 1 111 ? -13.102 7.811 12.509 1.00 89.19 111 LYS A O 1
ATOM 892 N N . ILE A 1 112 ? -14.681 8.835 13.740 1.00 91.12 112 ILE A N 1
ATOM 893 C CA . ILE A 1 112 ? -15.456 9.342 12.596 1.00 91.12 112 ILE A CA 1
ATOM 894 C C . ILE A 1 112 ? -14.642 10.366 11.799 1.00 91.12 112 ILE A C 1
ATOM 896 O O . ILE A 1 112 ? -14.616 10.285 10.573 1.00 91.12 112 ILE A O 1
ATOM 900 N N . THR A 1 113 ? -13.932 11.287 12.460 1.00 93.75 113 THR A N 1
ATOM 901 C CA . THR A 1 113 ? -13.092 12.268 11.755 1.00 93.75 113 THR A CA 1
ATOM 902 C C . THR A 1 113 ? -11.969 11.590 10.979 1.00 93.75 113 THR A C 1
ATOM 904 O O . THR A 1 113 ? -11.738 11.945 9.829 1.00 93.75 113 THR A O 1
ATOM 907 N N . TRP A 1 114 ? -11.313 10.576 11.556 1.00 93.06 114 TRP A N 1
ATOM 908 C CA . TRP A 1 114 ? -10.289 9.797 10.851 1.00 93.06 114 TRP A CA 1
ATOM 909 C C . TRP A 1 114 ? -10.856 9.015 9.664 1.00 93.06 114 TRP A C 1
ATOM 911 O O . TRP A 1 114 ? -10.206 8.928 8.626 1.00 93.06 114 TRP A O 1
ATOM 921 N N . PHE A 1 115 ? -12.071 8.480 9.789 1.00 92.94 115 PHE A N 1
ATOM 922 C CA . PHE A 1 115 ? -12.747 7.788 8.694 1.00 92.94 115 PHE A CA 1
ATOM 923 C C . PHE A 1 115 ? -13.112 8.736 7.543 1.00 92.94 115 PHE A C 1
ATOM 925 O O . PHE A 1 115 ? -12.809 8.442 6.389 1.00 92.94 115 PHE A O 1
ATOM 932 N N . LEU A 1 116 ? -13.695 9.899 7.849 1.00 94.25 116 LEU A N 1
ATOM 933 C CA . LEU A 1 116 ? -13.986 10.930 6.848 1.00 94.25 116 LEU A CA 1
ATOM 934 C C . LEU A 1 116 ? -12.706 11.447 6.189 1.00 94.25 116 LEU A C 1
ATOM 936 O O . LEU A 1 116 ? -12.671 11.628 4.976 1.00 94.25 116 LEU A O 1
ATOM 940 N N . PHE A 1 117 ? -11.641 11.626 6.971 1.00 94.44 117 PHE A N 1
ATOM 941 C CA . PHE A 1 117 ? -10.332 12.001 6.453 1.00 94.44 117 PHE A CA 1
ATOM 942 C C . PHE A 1 117 ? -9.770 10.938 5.498 1.00 94.44 117 PHE A C 1
ATOM 944 O O . PHE A 1 117 ? -9.289 11.285 4.423 1.00 94.44 117 PHE A O 1
ATOM 951 N N . ALA A 1 118 ? -9.893 9.647 5.829 1.00 94.44 118 ALA A N 1
ATOM 952 C CA . ALA A 1 118 ? -9.492 8.561 4.935 1.00 94.44 118 ALA A CA 1
ATOM 953 C C . ALA A 1 118 ? -10.287 8.570 3.616 1.00 94.44 118 ALA A C 1
ATOM 955 O O . ALA A 1 118 ? -9.688 8.410 2.556 1.00 94.44 118 ALA A O 1
ATOM 956 N N . ILE A 1 119 ? -11.600 8.837 3.653 1.00 94.00 119 ILE A N 1
ATOM 957 C CA . ILE A 1 119 ? -12.425 9.006 2.439 1.00 94.00 119 ILE A CA 1
ATOM 958 C C . ILE A 1 119 ? -11.937 10.189 1.601 1.00 94.00 119 ILE A C 1
ATOM 960 O O . ILE A 1 119 ? -11.795 10.060 0.388 1.00 94.00 119 ILE A O 1
ATOM 964 N N . LEU A 1 120 ? -11.650 11.323 2.241 1.00 92.94 120 LEU A N 1
ATOM 965 C CA . LEU A 1 120 ? -11.142 12.523 1.575 1.00 92.94 120 LEU A CA 1
ATOM 966 C C . LEU A 1 120 ? -9.821 12.251 0.845 1.00 92.94 120 LEU A C 1
ATOM 968 O O . LEU A 1 120 ? -9.668 12.634 -0.312 1.00 92.94 120 LEU A O 1
ATOM 972 N N . LEU A 1 121 ? -8.893 11.546 1.499 1.00 92.31 121 LEU A N 1
ATOM 973 C CA . LEU A 1 121 ? -7.629 11.132 0.886 1.00 92.31 121 LEU A CA 1
ATOM 974 C C . LEU A 1 121 ? -7.841 10.117 -0.244 1.00 92.31 121 LEU A C 1
ATOM 976 O O . LEU A 1 121 ? -7.154 10.175 -1.256 1.00 92.31 121 LEU A O 1
ATOM 980 N N . PHE A 1 122 ? -8.790 9.196 -0.106 1.00 91.12 122 PHE A N 1
ATOM 981 C CA . PHE A 1 122 ? -9.078 8.216 -1.153 1.00 91.12 122 PHE A CA 1
ATOM 982 C C . PHE A 1 122 ? -9.695 8.869 -2.401 1.00 91.12 122 PHE A C 1
ATOM 984 O O . PHE A 1 122 ? -9.379 8.497 -3.526 1.00 91.12 122 PHE A O 1
ATOM 991 N N . MET A 1 123 ? -10.523 9.896 -2.206 1.00 90.19 123 MET A N 1
ATOM 992 C CA . MET A 1 123 ? -11.154 10.687 -3.271 1.00 90.19 123 MET A CA 1
ATOM 993 C C . MET A 1 123 ? -10.251 11.794 -3.834 1.00 90.19 123 MET A C 1
ATOM 995 O O . MET A 1 123 ? -10.702 12.604 -4.645 1.00 90.19 123 MET A O 1
ATOM 999 N N . TYR A 1 124 ? -8.976 11.829 -3.437 1.00 86.31 124 TYR A N 1
ATOM 1000 C CA . TYR A 1 124 ? -8.013 12.863 -3.811 1.00 86.31 124 TYR A CA 1
ATOM 1001 C C . TYR A 1 124 ? -7.972 13.146 -5.321 1.00 86.31 124 TYR A C 1
ATOM 1003 O O . TYR A 1 124 ? -7.971 14.306 -5.730 1.00 86.31 124 TYR A O 1
ATOM 1011 N N . GLU A 1 125 ? -7.988 12.095 -6.147 1.00 80.69 125 GLU A N 1
ATOM 1012 C CA . GLU A 1 125 ? -7.939 12.216 -7.608 1.00 80.69 125 GLU A CA 1
ATOM 1013 C C . GLU A 1 125 ? -9.125 13.003 -8.182 1.00 80.69 125 GLU A C 1
ATOM 1015 O O . GLU A 1 125 ? -8.932 13.885 -9.016 1.00 80.69 125 GLU A O 1
ATOM 1020 N N . GLY A 1 126 ? -10.341 12.732 -7.700 1.00 79.19 126 GLY A N 1
ATOM 1021 C CA . GLY A 1 126 ? -11.547 13.423 -8.158 1.00 79.19 126 GLY A CA 1
ATOM 1022 C C . GLY A 1 126 ? -11.655 14.862 -7.649 1.00 79.19 126 GLY A C 1
ATOM 1023 O O . GLY A 1 126 ? -12.265 15.698 -8.306 1.00 79.19 126 GLY A O 1
ATOM 1024 N N . LEU A 1 127 ? -11.050 15.169 -6.497 1.00 79.19 127 LEU A N 1
ATOM 1025 C CA . LEU A 1 127 ? -11.111 16.493 -5.867 1.00 79.19 127 LEU A CA 1
ATOM 1026 C C . LEU A 1 127 ? -10.093 17.493 -6.431 1.00 79.19 127 LEU A C 1
ATOM 1028 O O . LEU A 1 127 ? -10.375 18.687 -6.480 1.00 79.19 127 LEU A O 1
ATOM 1032 N N . ILE A 1 128 ? -8.897 17.033 -6.809 1.00 77.00 128 ILE A N 1
ATOM 1033 C CA . ILE A 1 128 ? -7.747 17.903 -7.130 1.00 77.00 128 ILE A CA 1
ATOM 1034 C C . ILE A 1 128 ? -7.361 17.834 -8.620 1.00 77.00 128 ILE A C 1
ATOM 1036 O O . ILE A 1 128 ? -6.361 18.420 -9.039 1.00 77.00 128 ILE A O 1
ATOM 1040 N N . GLY A 1 129 ? -8.190 17.179 -9.440 1.00 63.81 129 GLY 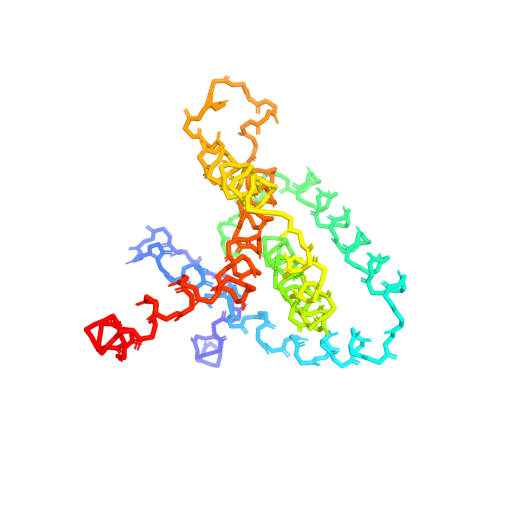A N 1
ATOM 1041 C CA . GLY A 1 129 ? -7.919 16.815 -10.837 1.00 63.81 129 GLY A CA 1
ATOM 1042 C C . GLY A 1 129 ? -7.367 17.921 -11.751 1.00 63.81 129 GLY A C 1
ATOM 1043 O O . GLY A 1 129 ? -6.655 17.611 -12.705 1.00 63.81 129 GLY A O 1
ATOM 1044 N N . GLU A 1 130 ? -7.596 19.200 -11.444 1.00 66.44 130 GLU A N 1
ATOM 1045 C CA . GLU A 1 130 ? -7.143 20.321 -12.279 1.00 66.44 130 GLU A CA 1
ATOM 1046 C C . GLU A 1 130 ? -5.741 20.871 -11.945 1.00 66.44 130 GLU A C 1
ATOM 1048 O O . GLU A 1 130 ? -5.090 21.481 -12.799 1.00 66.44 130 GLU A O 1
ATOM 1053 N N . MET A 1 131 ? -5.203 20.637 -10.741 1.00 73.88 131 MET A N 1
ATOM 1054 C CA . MET A 1 131 ? -3.892 21.184 -10.360 1.00 73.88 131 MET A CA 1
ATOM 1055 C C . MET A 1 131 ? -2.743 20.251 -10.762 1.00 73.88 131 MET A C 1
ATOM 1057 O O . MET A 1 131 ? -2.394 19.340 -10.019 1.00 73.88 131 MET A O 1
ATOM 1061 N N . LYS A 1 132 ? -2.078 20.520 -11.895 1.00 69.00 132 LYS A N 1
ATOM 1062 C CA . LYS A 1 132 ? -1.004 19.675 -12.482 1.00 69.00 132 LYS A CA 1
ATOM 1063 C C . LYS A 1 132 ? 0.110 19.218 -11.523 1.00 69.00 132 LYS A C 1
ATOM 1065 O O . LYS A 1 132 ? 0.650 18.134 -11.708 1.00 69.00 132 LYS A O 1
ATOM 1070 N N . VAL A 1 133 ? 0.501 20.040 -10.544 1.00 66.12 133 VAL A N 1
ATOM 1071 C CA . VAL A 1 133 ? 1.580 19.700 -9.589 1.00 66.12 133 VAL A CA 1
ATOM 1072 C C . VAL A 1 133 ? 1.106 18.682 -8.552 1.00 66.12 133 VAL A C 1
ATOM 1074 O O . VAL A 1 133 ? 1.840 17.763 -8.198 1.00 66.12 133 VAL A O 1
ATOM 1077 N N . LEU A 1 134 ? -0.129 18.850 -8.085 1.00 65.69 134 LEU A N 1
ATOM 1078 C CA . LEU A 1 134 ? -0.770 17.990 -7.096 1.00 65.69 134 LEU A CA 1
ATOM 1079 C C . LEU A 1 134 ? -1.333 16.717 -7.750 1.00 65.69 134 LEU A C 1
ATOM 1081 O O . LEU A 1 134 ? -1.230 15.629 -7.193 1.00 65.69 134 LEU A O 1
ATOM 1085 N N . ASN A 1 135 ? -1.796 16.817 -8.995 1.00 70.75 135 ASN A N 1
ATOM 1086 C CA . ASN A 1 135 ? -2.251 15.701 -9.816 1.00 70.75 135 ASN A CA 1
ATOM 1087 C C . ASN A 1 135 ? -1.084 14.963 -10.516 1.00 70.75 135 ASN A C 1
ATOM 1089 O O . ASN A 1 135 ? -1.133 14.656 -11.707 1.00 70.75 135 ASN A O 1
ATOM 1093 N N . ASN A 1 136 ? 0.007 14.710 -9.785 1.00 82.56 136 ASN A N 1
ATOM 1094 C CA . ASN A 1 136 ? 1.085 13.832 -10.241 1.00 82.56 136 ASN A CA 1
ATOM 1095 C C . ASN A 1 136 ? 0.808 12.399 -9.769 1.00 82.56 136 ASN A C 1
ATOM 1097 O O . ASN A 1 136 ? 0.516 12.187 -8.591 1.00 82.56 136 ASN A O 1
ATOM 1101 N N . PHE A 1 137 ? 0.968 11.409 -10.655 1.00 82.88 137 PHE A N 1
ATOM 1102 C CA . PHE A 1 137 ? 0.672 10.004 -10.350 1.00 82.88 137 PHE A CA 1
ATOM 1103 C C . PHE A 1 137 ? 1.425 9.501 -9.107 1.00 82.88 137 PHE A C 1
ATOM 1105 O O . PHE A 1 137 ? 0.840 8.819 -8.277 1.00 82.88 137 PHE A O 1
ATOM 1112 N N . ILE A 1 138 ? 2.686 9.915 -8.925 1.00 85.06 138 ILE A N 1
ATOM 1113 C CA . ILE A 1 138 ? 3.508 9.550 -7.760 1.00 85.06 138 ILE A CA 1
ATOM 1114 C C . ILE A 1 138 ? 2.836 10.012 -6.464 1.00 85.06 138 ILE A C 1
ATOM 1116 O O . ILE A 1 138 ? 2.725 9.250 -5.507 1.00 85.06 138 ILE A O 1
ATOM 1120 N N . PHE A 1 139 ? 2.404 11.274 -6.429 1.00 85.62 139 PHE A N 1
ATOM 1121 C CA . PHE A 1 139 ? 1.795 11.866 -5.243 1.00 85.62 139 PHE A CA 1
ATOM 1122 C C . PHE A 1 139 ? 0.440 11.220 -4.954 1.00 85.62 139 PHE A C 1
ATOM 1124 O O . PHE A 1 139 ? 0.174 10.833 -3.816 1.00 85.62 139 PHE A O 1
ATOM 1131 N N . ARG A 1 140 ? -0.369 11.022 -6.000 1.00 87.38 140 ARG A N 1
ATOM 1132 C CA . ARG A 1 140 ? -1.652 10.321 -5.921 1.00 87.38 140 ARG A CA 1
ATOM 1133 C C . ARG A 1 140 ? -1.492 8.918 -5.333 1.00 87.38 140 ARG A C 1
ATOM 1135 O O . ARG A 1 140 ? -2.204 8.589 -4.389 1.00 87.38 140 ARG A O 1
ATOM 1142 N N . ASP A 1 141 ? -0.534 8.130 -5.819 1.00 89.25 141 ASP A N 1
ATOM 1143 C CA . ASP A 1 141 ? -0.288 6.768 -5.330 1.00 89.25 141 ASP A CA 1
ATOM 1144 C C . ASP A 1 141 ? 0.043 6.755 -3.830 1.00 89.25 141 ASP A C 1
ATOM 1146 O O . ASP A 1 141 ? -0.497 5.939 -3.082 1.00 89.25 141 ASP A O 1
ATOM 1150 N N . TYR A 1 142 ? 0.885 7.684 -3.363 1.00 91.31 142 TYR A N 1
ATOM 1151 C CA . TYR A 1 142 ? 1.214 7.794 -1.939 1.00 91.31 142 TYR A CA 1
ATOM 1152 C C . TYR A 1 142 ? 0.007 8.201 -1.089 1.00 91.31 142 TYR A C 1
ATOM 1154 O O . TYR A 1 142 ? -0.224 7.609 -0.032 1.00 91.31 142 TYR A O 1
ATOM 1162 N N . VAL A 1 143 ? -0.777 9.184 -1.539 1.00 92.44 143 VAL A N 1
ATOM 1163 C CA . VAL A 1 143 ? -1.979 9.643 -0.828 1.00 92.44 143 VAL A CA 1
ATOM 1164 C C . VAL A 1 143 ? -3.008 8.517 -0.716 1.00 92.44 143 VAL A C 1
ATOM 1166 O O . VAL A 1 143 ? -3.505 8.234 0.380 1.00 92.44 143 VAL A O 1
ATOM 1169 N N . VAL A 1 144 ? -3.274 7.821 -1.822 1.00 92.50 144 VAL A N 1
ATOM 1170 C CA . VAL A 1 144 ? -4.210 6.694 -1.853 1.00 92.50 144 VAL A CA 1
ATOM 1171 C C . VAL A 1 144 ? -3.693 5.543 -0.989 1.00 92.50 144 VAL A C 1
ATOM 1173 O O . VAL A 1 144 ? -4.469 4.989 -0.208 1.00 92.50 144 VAL A O 1
ATOM 1176 N N . ALA A 1 145 ? -2.395 5.228 -1.023 1.00 93.88 145 ALA A N 1
ATOM 1177 C CA . ALA A 1 145 ? -1.810 4.188 -0.175 1.00 93.88 145 ALA A CA 1
ATOM 1178 C C . ALA A 1 145 ? -1.951 4.500 1.326 1.00 93.88 145 ALA A C 1
ATOM 1180 O O . ALA A 1 145 ? -2.317 3.618 2.107 1.00 93.88 145 ALA A O 1
ATOM 1181 N N . ILE A 1 146 ? -1.736 5.755 1.736 1.00 94.31 146 ILE A N 1
ATOM 1182 C CA . ILE A 1 146 ? -1.970 6.193 3.122 1.00 94.31 146 ILE A CA 1
ATOM 1183 C C . ILE A 1 146 ? -3.447 6.020 3.492 1.00 94.31 146 ILE A C 1
ATOM 1185 O O . ILE A 1 146 ? -3.748 5.479 4.560 1.00 94.31 146 ILE A O 1
ATOM 1189 N N . SER A 1 147 ? -4.368 6.422 2.610 1.00 94.81 147 SER A N 1
ATOM 1190 C CA . SER A 1 147 ? -5.810 6.250 2.834 1.00 94.81 147 SER A CA 1
ATOM 1191 C C . SER A 1 147 ? -6.198 4.775 3.005 1.00 94.81 147 SER A C 1
ATOM 1193 O O . SER A 1 147 ? -6.925 4.427 3.936 1.00 94.81 147 SER A O 1
ATOM 1195 N N . ALA A 1 148 ? -5.635 3.886 2.180 1.00 94.62 148 ALA A N 1
ATOM 1196 C CA . ALA A 1 148 ? -5.883 2.453 2.239 1.00 94.62 148 ALA A CA 1
ATOM 1197 C C . ALA A 1 148 ? -5.383 1.865 3.565 1.00 94.62 148 ALA A C 1
ATOM 1199 O O . ALA A 1 148 ? -6.101 1.111 4.224 1.00 94.62 148 ALA A O 1
ATOM 1200 N N . CYS A 1 149 ? -4.191 2.263 4.018 1.00 94.38 149 CYS A N 1
ATOM 1201 C CA . CYS A 1 149 ? -3.684 1.858 5.326 1.00 94.38 149 CYS A CA 1
ATOM 1202 C C . CYS A 1 149 ? -4.565 2.348 6.480 1.00 94.38 149 CYS A C 1
ATOM 1204 O O . CYS A 1 149 ? -4.809 1.585 7.418 1.00 94.38 149 CYS A O 1
ATOM 1206 N N . LEU A 1 150 ? -5.078 3.580 6.409 1.00 93.69 150 LEU A N 1
ATOM 1207 C CA . LEU A 1 150 ? -6.023 4.099 7.399 1.00 93.69 150 LEU A CA 1
ATOM 1208 C C . LEU A 1 150 ? -7.315 3.279 7.424 1.00 93.69 150 LEU A C 1
ATOM 1210 O O . LEU A 1 150 ? -7.745 2.885 8.508 1.00 93.69 150 LEU A O 1
ATOM 1214 N N . PHE A 1 151 ? -7.898 2.953 6.267 1.00 93.56 151 PHE A N 1
ATOM 1215 C CA . PHE A 1 151 ? -9.086 2.098 6.207 1.00 93.56 151 PHE A CA 1
ATOM 1216 C C . PHE A 1 151 ? -8.846 0.726 6.828 1.00 93.56 151 PHE A C 1
ATOM 1218 O O . PHE A 1 151 ? -9.667 0.270 7.626 1.00 93.56 151 PHE A O 1
ATOM 1225 N N . VAL A 1 152 ? -7.706 0.095 6.536 1.00 92.56 152 VAL A N 1
ATOM 1226 C CA . VAL A 1 152 ? -7.348 -1.196 7.135 1.00 92.56 152 VAL A CA 1
ATOM 1227 C C . VAL A 1 152 ? -7.271 -1.076 8.660 1.00 92.56 152 VAL A C 1
ATOM 1229 O O . VAL A 1 152 ? -7.922 -1.845 9.363 1.00 92.56 152 VAL A O 1
ATOM 1232 N N . ILE A 1 153 ? -6.559 -0.087 9.203 1.00 92.56 153 ILE A N 1
ATOM 1233 C CA . ILE A 1 153 ? -6.427 0.081 10.662 1.00 92.56 153 ILE A CA 1
ATOM 1234 C C . ILE A 1 153 ? -7.776 0.413 11.322 1.00 92.56 153 ILE A C 1
ATOM 1236 O O . ILE A 1 153 ? -8.111 -0.150 12.369 1.00 92.56 153 ILE A O 1
ATOM 1240 N N . LEU A 1 154 ? -8.573 1.303 10.726 1.00 91.00 154 LEU A N 1
ATOM 1241 C CA . LEU A 1 154 ? -9.899 1.668 11.236 1.00 91.00 154 LEU A CA 1
ATOM 1242 C C . LEU A 1 154 ? -10.848 0.464 11.231 1.00 91.00 154 LEU A C 1
ATOM 1244 O O . LEU A 1 154 ? -11.549 0.231 12.216 1.00 91.00 154 LEU A O 1
ATOM 1248 N N . SER A 1 155 ? -10.814 -0.348 10.172 1.00 90.12 155 SER A N 1
ATOM 1249 C CA . SER A 1 155 ? -11.620 -1.570 10.079 1.00 90.12 155 SER A CA 1
ATOM 1250 C C . SER A 1 155 ? -11.259 -2.602 11.152 1.00 90.12 155 SER A C 1
ATOM 1252 O O . SER A 1 155 ? -12.142 -3.271 11.686 1.00 90.12 155 SER A O 1
ATOM 1254 N N . LEU A 1 156 ? -9.974 -2.691 11.518 1.00 88.56 156 LEU A N 1
ATOM 1255 C CA . LEU A 1 156 ? -9.479 -3.610 12.544 1.00 88.56 156 LEU A CA 1
ATOM 1256 C C . LEU A 1 156 ? -9.719 -3.103 13.974 1.00 88.56 156 LEU A C 1
ATOM 1258 O O . LEU A 1 156 ? -9.862 -3.911 14.888 1.00 88.56 156 LEU A O 1
ATOM 1262 N N . SER A 1 157 ? -9.746 -1.785 14.185 1.00 86.62 157 SER A N 1
ATOM 1263 C CA . SER A 1 157 ? -9.867 -1.170 15.518 1.00 86.62 157 SER A CA 1
ATOM 1264 C C . SER A 1 157 ? -11.307 -0.931 15.975 1.00 86.62 157 SER A C 1
ATOM 1266 O O . SER A 1 157 ? -11.560 -0.798 17.174 1.00 86.62 157 SER A O 1
ATOM 1268 N N . ILE A 1 158 ? -12.263 -0.879 15.046 1.00 84.88 158 ILE A N 1
ATOM 1269 C CA . ILE A 1 158 ? -13.675 -0.624 15.342 1.00 84.88 158 ILE A CA 1
ATOM 1270 C C . ILE A 1 158 ? -14.448 -1.947 15.326 1.00 84.88 158 ILE A C 1
ATOM 1272 O O . ILE A 1 158 ? -14.608 -2.581 14.284 1.00 84.88 158 ILE A O 1
ATOM 1276 N N . SER A 1 159 ? -14.987 -2.344 16.482 1.00 77.75 159 SER A N 1
ATOM 1277 C CA . SER A 1 159 ? -15.703 -3.617 16.654 1.00 77.75 159 SER A CA 1
ATOM 1278 C C . SER A 1 159 ? -16.917 -3.771 15.731 1.00 77.75 159 SER A C 1
ATOM 1280 O O . SER A 1 159 ? -17.160 -4.868 15.234 1.00 77.75 159 SER A O 1
ATOM 1282 N N . THR A 1 160 ? -17.648 -2.686 15.452 1.00 78.81 160 THR A N 1
ATOM 1283 C CA . THR A 1 160 ? -18.811 -2.691 14.549 1.00 78.81 160 THR A CA 1
ATOM 1284 C C . THR A 1 160 ? -18.428 -2.857 13.078 1.00 78.81 160 THR A C 1
ATOM 1286 O O . THR A 1 160 ? -19.100 -3.579 12.351 1.00 78.81 160 THR A O 1
ATOM 1289 N N . LEU A 1 161 ? -17.343 -2.222 12.626 1.00 77.44 161 LEU A N 1
ATOM 1290 C CA . LEU A 1 161 ? -16.840 -2.387 11.258 1.00 77.44 161 LEU A CA 1
ATOM 1291 C C . LEU A 1 161 ? -16.253 -3.784 11.063 1.00 77.44 161 LEU A C 1
ATOM 1293 O O . LEU A 1 161 ? -16.527 -4.434 10.059 1.00 77.44 161 LEU A O 1
ATOM 1297 N N . SER A 1 162 ? -15.511 -4.278 12.053 1.00 82.62 162 SER A N 1
ATOM 1298 C CA . SER A 1 162 ? -14.974 -5.637 12.041 1.00 82.62 162 SER A CA 1
ATOM 1299 C C . SER A 1 162 ? -16.084 -6.697 11.998 1.00 82.62 162 SER A C 1
ATOM 1301 O O . SER A 1 162 ? -16.002 -7.650 11.219 1.00 82.62 162 SER A O 1
ATOM 1303 N N . SER A 1 163 ? -17.163 -6.531 12.776 1.00 83.88 163 SER A N 1
ATOM 1304 C CA . SER A 1 163 ? -18.300 -7.461 12.741 1.00 83.88 163 SER A CA 1
ATOM 1305 C C . SER A 1 163 ? -19.082 -7.386 11.427 1.00 83.88 163 SER A C 1
ATOM 1307 O O . SER A 1 163 ? -19.459 -8.436 10.904 1.00 83.88 163 SER A O 1
ATOM 1309 N N . LEU A 1 164 ? -19.256 -6.185 10.859 1.00 85.62 164 LEU A N 1
ATOM 1310 C CA . LEU A 1 164 ? -19.867 -5.985 9.543 1.00 85.62 164 LEU A CA 1
ATOM 1311 C C . LEU A 1 164 ? -19.078 -6.719 8.452 1.00 85.62 164 LEU A C 1
ATOM 1313 O O . LEU A 1 164 ? -19.663 -7.493 7.701 1.00 85.62 164 LEU A O 1
ATOM 1317 N N . LEU A 1 165 ? -17.754 -6.534 8.401 1.00 81.06 165 LEU A N 1
ATOM 1318 C CA . LEU A 1 165 ? -16.882 -7.166 7.402 1.00 81.06 165 LEU A CA 1
ATOM 1319 C C . LEU A 1 165 ? -16.800 -8.692 7.555 1.00 81.06 165 LEU A C 1
ATOM 1321 O O . LEU A 1 165 ? -16.589 -9.400 6.574 1.00 81.06 165 LEU A O 1
ATOM 1325 N N . ARG A 1 166 ? -17.010 -9.219 8.768 1.00 84.56 166 ARG A N 1
ATOM 1326 C CA . ARG A 1 166 ? -17.083 -10.666 9.042 1.00 84.56 166 ARG A CA 1
ATOM 1327 C C . ARG A 1 166 ? -18.453 -11.287 8.748 1.00 84.56 166 ARG A C 1
ATOM 1329 O O . ARG A 1 166 ? -18.662 -12.460 9.061 1.00 84.56 166 ARG A O 1
ATOM 1336 N N . ASN A 1 167 ? -19.392 -10.541 8.166 1.00 89.69 167 ASN A N 1
ATOM 1337 C CA . ASN A 1 167 ? -20.686 -11.084 7.769 1.00 89.69 167 ASN A CA 1
ATOM 1338 C C . ASN A 1 167 ? -20.510 -12.189 6.708 1.00 89.69 167 ASN A C 1
ATOM 1340 O O . ASN A 1 167 ? -19.741 -12.042 5.758 1.00 89.69 167 ASN A O 1
ATOM 1344 N N . LYS A 1 168 ? -21.259 -13.289 6.851 1.00 86.56 168 LYS A N 1
ATOM 1345 C CA . LYS A 1 168 ? -21.203 -14.475 5.984 1.00 86.56 168 LYS A CA 1
ATOM 1346 C C . LYS A 1 168 ? -21.348 -14.131 4.498 1.00 86.56 168 LYS A C 1
ATOM 1348 O O . LYS A 1 168 ? -20.655 -14.727 3.682 1.00 86.56 168 LYS A O 1
ATOM 1353 N N . TYR A 1 169 ? -22.204 -13.167 4.157 1.00 87.38 169 TYR A N 1
ATOM 1354 C CA . TYR A 1 169 ? -22.410 -12.740 2.769 1.00 87.38 169 TYR A CA 1
ATOM 1355 C C . TYR A 1 169 ? -21.174 -12.055 2.174 1.00 87.38 169 TYR A C 1
ATOM 1357 O O . TYR A 1 169 ? -20.786 -12.356 1.051 1.00 87.38 169 TYR A O 1
ATOM 1365 N N . LEU A 1 170 ? -20.514 -11.182 2.940 1.00 84.75 170 LEU A N 1
ATOM 1366 C CA . LEU A 1 170 ? -19.300 -10.498 2.486 1.00 84.75 170 LEU A CA 1
ATOM 1367 C C . LEU A 1 170 ? -18.108 -11.458 2.421 1.00 84.75 170 LEU A C 1
ATOM 1369 O O . LEU A 1 170 ? -17.332 -11.408 1.473 1.00 84.75 170 LEU A O 1
ATOM 1373 N N . LEU A 1 171 ? -18.003 -12.386 3.376 1.00 84.00 171 LEU A N 1
ATOM 1374 C CA . LEU A 1 171 ? -16.979 -13.434 3.352 1.00 84.00 171 LEU A CA 1
ATOM 1375 C C . LEU A 1 171 ? -17.146 -14.407 2.178 1.00 84.00 171 LEU A C 1
ATOM 1377 O O . LEU A 1 171 ? -16.155 -14.972 1.728 1.00 84.00 171 LEU A O 1
ATOM 1381 N N . TYR A 1 172 ? -18.374 -14.619 1.698 1.00 87.00 172 TYR A N 1
ATOM 1382 C CA . TYR A 1 172 ? -18.633 -15.435 0.513 1.00 87.00 172 TYR A CA 1
ATOM 1383 C C . TYR A 1 172 ? -18.174 -14.740 -0.775 1.00 87.00 172 TYR A C 1
ATOM 1385 O O . TYR A 1 172 ? -17.633 -15.404 -1.644 1.00 87.00 172 TYR A O 1
ATOM 1393 N N . LEU A 1 173 ? -18.334 -13.416 -0.878 1.00 80.75 173 LEU A N 1
ATOM 1394 C CA . LEU A 1 173 ? -17.888 -12.637 -2.043 1.00 80.75 173 LEU A CA 1
ATOM 1395 C C . LEU A 1 173 ? -16.361 -12.485 -2.135 1.00 80.75 173 LEU A C 1
ATOM 1397 O O . LEU A 1 173 ? -15.845 -12.202 -3.210 1.00 80.75 173 LEU A O 1
ATOM 1401 N N . GLY A 1 174 ? -15.651 -12.615 -1.011 1.00 68.88 174 GLY A N 1
ATOM 1402 C CA . GLY A 1 174 ? -14.190 -12.506 -0.946 1.00 68.88 174 GLY A CA 1
ATOM 1403 C C . GLY A 1 174 ? -13.431 -13.834 -1.042 1.00 68.88 174 GLY A C 1
ATOM 1404 O O . GLY A 1 174 ? -12.211 -13.823 -0.882 1.00 68.88 174 GLY A O 1
ATOM 1405 N N . LYS A 1 175 ? -14.132 -14.959 -1.226 1.00 53.12 175 LYS A N 1
ATOM 1406 C CA . LYS A 1 175 ? -13.553 -16.280 -1.515 1.00 53.12 175 LYS A CA 1
ATOM 1407 C C . LYS A 1 175 ? -13.647 -16.574 -3.003 1.00 53.12 175 LYS A C 1
ATOM 1409 O O . LYS A 1 175 ? -12.693 -17.206 -3.500 1.00 53.12 175 LYS A O 1
#

Foldseek 3Di:
DVVCVVQLQDDDPCVPPDPVSLVVSLVSVLVVCVVVLLVVLLPDDLVVLVVVLVVLLVVLVVVCVVCVPPDDSNDVSVSSLVNSLVSVVSSCVSCLVVLLVVQLPDDPVVLVVLLVVLVCLLCQCVPCVPDVVCNDPSNNVVSNSVSVSSVVSSCNNDPVSVVVCPDPVNVVVVD

pLDDT: mean 82.38, std 11.69, range [50.59, 94.81]

Sequence (175 aa):
LIAQHILLVGKYNTDAYNGVIWSLVHEMRISIIFPLILMICLRKTLRCSLLLLFSFSICSVVILFLFRSGLTLTSYALTLHYTVLFLLGALVAKYKNNLIVFYSNCTKNTKITWFLFAILLFMYEGLIGEMKVLNNFIFRDYVVAISACLFVILSLSISTLSSLLRNKY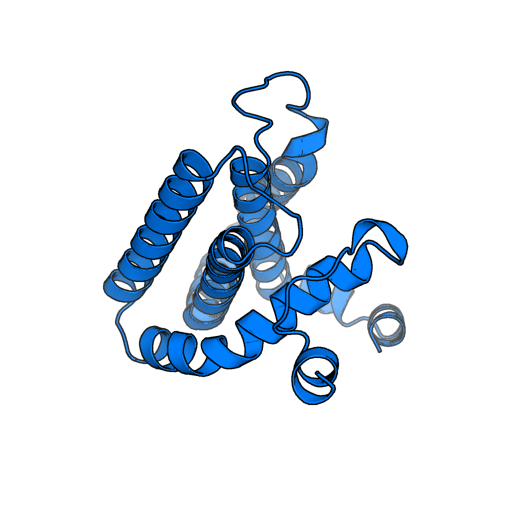LLYLGK

Organism: Bacillus cereus (NCBI:txid1396)